Protein AF-A0A8K0CJ90-F1 (afdb_monomer)

Structure (mmCIF, N/CA/C/O backbone):
data_AF-A0A8K0CJ90-F1
#
_entry.id   AF-A0A8K0CJ90-F1
#
loop_
_atom_site.group_PDB
_atom_site.id
_atom_site.type_symbol
_atom_site.label_atom_id
_atom_site.label_alt_id
_atom_site.label_comp_id
_atom_site.label_asym_id
_atom_site.label_entity_id
_atom_site.label_seq_id
_atom_site.pdbx_PDB_ins_code
_atom_site.Cartn_x
_atom_site.Cartn_y
_atom_site.Cartn_z
_atom_site.occupancy
_atom_site.B_iso_or_equiv
_atom_site.auth_seq_id
_atom_site.auth_comp_id
_atom_site.auth_asym_id
_atom_site.auth_atom_id
_atom_site.pdbx_PDB_model_num
ATOM 1 N N . LEU A 1 1 ? 5.892 8.762 -19.521 1.00 60.66 1 LEU A N 1
ATOM 2 C CA . LEU A 1 1 ? 6.609 8.317 -18.300 1.00 60.66 1 LEU A CA 1
ATOM 3 C C . LEU A 1 1 ? 7.124 6.898 -18.487 1.00 60.66 1 LEU A C 1
ATOM 5 O O . LEU A 1 1 ? 8.320 6.717 -18.366 1.00 60.66 1 LEU A O 1
ATOM 9 N N . VAL A 1 2 ? 6.263 5.943 -18.853 1.00 70.56 2 VAL A N 1
ATOM 10 C CA . VAL A 1 2 ? 6.659 4.548 -19.134 1.00 70.56 2 VAL A CA 1
ATOM 11 C C . VAL A 1 2 ? 7.501 4.420 -20.414 1.00 70.56 2 VAL A C 1
ATOM 13 O O . VAL A 1 2 ? 8.435 3.635 -20.442 1.00 70.56 2 VAL A O 1
ATOM 16 N N . ASP A 1 3 ? 7.282 5.284 -21.410 1.00 74.56 3 ASP A N 1
ATOM 17 C CA . ASP A 1 3 ? 8.084 5.319 -22.652 1.00 74.56 3 ASP A CA 1
ATOM 18 C C . ASP A 1 3 ? 9.438 6.043 -22.508 1.00 74.56 3 ASP A C 1
ATOM 20 O O . ASP A 1 3 ? 10.061 6.432 -23.494 1.00 74.56 3 ASP A O 1
ATOM 24 N N . SER A 1 4 ? 9.888 6.302 -21.276 1.00 83.88 4 SER A N 1
ATOM 25 C CA . SER A 1 4 ? 11.214 6.885 -21.057 1.00 83.88 4 SER A CA 1
ATOM 26 C C . SER A 1 4 ? 12.299 5.873 -21.450 1.00 83.88 4 SER A C 1
ATOM 28 O O . SER A 1 4 ? 12.144 4.684 -21.143 1.00 83.88 4 SER A O 1
ATOM 30 N N . PRO A 1 5 ? 13.432 6.320 -22.028 1.00 81.94 5 PRO A N 1
ATOM 31 C CA . PRO A 1 5 ? 14.576 5.452 -22.315 1.00 81.94 5 PRO A CA 1
ATOM 32 C C . PRO A 1 5 ? 15.012 4.635 -21.094 1.00 81.94 5 PRO A C 1
ATOM 34 O O . PRO A 1 5 ? 15.301 3.451 -21.216 1.00 81.94 5 PRO A O 1
ATOM 37 N N . TYR A 1 6 ? 14.934 5.241 -19.906 1.00 82.75 6 TYR A N 1
ATOM 38 C CA . TYR A 1 6 ? 15.247 4.602 -18.628 1.00 82.75 6 TYR A CA 1
ATOM 39 C C . TYR A 1 6 ? 14.428 3.325 -18.367 1.00 82.75 6 TYR A C 1
ATOM 41 O O . TYR A 1 6 ? 14.971 2.306 -17.955 1.00 82.75 6 TYR A O 1
ATOM 49 N N . PHE A 1 7 ? 13.118 3.357 -18.627 1.00 78.50 7 PHE A N 1
ATOM 50 C CA . PHE A 1 7 ? 12.247 2.197 -18.405 1.00 78.50 7 PHE A CA 1
ATOM 51 C C . PHE A 1 7 ? 12.343 1.169 -19.533 1.00 78.50 7 PHE A C 1
ATOM 53 O O . PHE A 1 7 ? 12.128 -0.013 -19.290 1.00 78.50 7 PHE A O 1
ATOM 60 N N . SER A 1 8 ? 12.704 1.602 -20.744 1.00 81.31 8 SER A N 1
ATOM 61 C CA . SER A 1 8 ? 12.952 0.695 -21.870 1.00 81.31 8 SER A CA 1
ATOM 62 C C . SER A 1 8 ? 14.238 -0.114 -21.668 1.00 81.31 8 SER A C 1
ATOM 64 O O . SER A 1 8 ? 14.265 -1.307 -21.951 1.00 81.31 8 SER A O 1
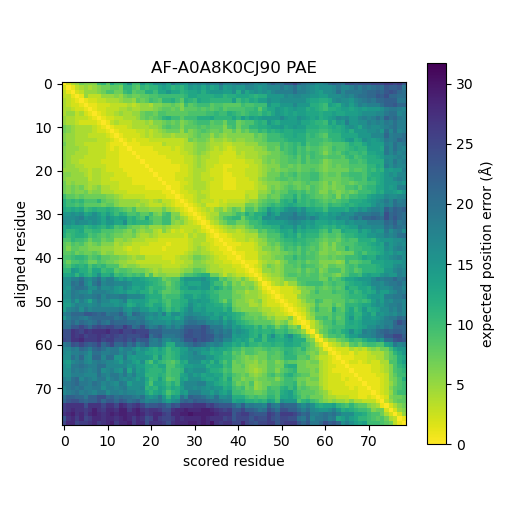ATOM 66 N N . GLU A 1 9 ? 15.286 0.521 -21.137 1.00 86.50 9 GLU A N 1
ATOM 67 C CA . GLU A 1 9 ? 16.573 -0.115 -20.827 1.00 86.50 9 GLU A CA 1
ATOM 68 C C . GLU A 1 9 ? 16.508 -1.002 -19.573 1.00 86.50 9 GLU A C 1
ATOM 70 O O . GLU A 1 9 ? 17.214 -2.003 -19.475 1.00 86.50 9 GLU A O 1
ATOM 75 N N . HIS A 1 10 ? 15.643 -0.666 -18.614 1.00 85.12 10 HIS A N 1
ATOM 76 C CA . HIS A 1 10 ? 15.490 -1.395 -17.351 1.00 85.12 10 HIS A CA 1
ATOM 77 C C . HIS A 1 10 ? 14.130 -2.078 -17.216 1.00 85.12 10 HIS A C 1
ATOM 79 O O . HIS A 1 10 ? 13.573 -2.173 -16.119 1.00 85.12 10 HIS A O 1
ATOM 85 N N . ASN A 1 11 ? 13.592 -2.573 -18.329 1.00 83.31 11 ASN A N 1
ATOM 86 C CA . ASN A 1 11 ? 12.293 -3.238 -18.340 1.00 83.31 11 ASN A CA 1
ATOM 87 C C . ASN A 1 11 ? 12.243 -4.437 -17.373 1.00 83.31 11 ASN A C 1
ATOM 89 O O . ASN A 1 11 ? 11.208 -4.702 -16.772 1.00 83.31 11 ASN A O 1
ATOM 93 N N . ASP A 1 12 ? 13.377 -5.098 -17.133 1.00 87.75 12 ASP A N 1
ATOM 94 C CA . ASP A 1 12 ? 13.493 -6.228 -16.203 1.00 87.75 12 ASP A CA 1
ATOM 95 C C . ASP A 1 12 ? 13.256 -5.846 -14.729 1.00 87.75 12 ASP A C 1
ATOM 97 O O . ASP A 1 12 ? 12.974 -6.713 -13.902 1.00 87.75 12 ASP A O 1
ATOM 101 N N . LEU A 1 13 ? 13.327 -4.554 -14.381 1.00 87.50 13 LEU A N 1
ATOM 102 C CA . LEU A 1 13 ? 13.019 -4.060 -13.034 1.00 87.50 13 LEU A CA 1
ATOM 103 C C . LEU A 1 13 ? 11.516 -3.880 -12.801 1.00 87.50 13 LEU A C 1
ATOM 105 O O . LEU A 1 13 ? 11.072 -3.851 -11.653 1.00 87.50 13 LEU A O 1
ATOM 109 N N . ILE A 1 14 ? 10.722 -3.771 -13.867 1.00 86.25 14 ILE A N 1
ATOM 110 C CA . ILE A 1 14 ? 9.282 -3.534 -13.759 1.00 86.25 14 ILE A CA 1
ATOM 111 C C . ILE A 1 14 ? 8.546 -4.738 -13.154 1.00 86.25 14 ILE A C 1
ATOM 113 O O . ILE A 1 14 ? 7.792 -4.518 -12.205 1.00 86.25 14 ILE A O 1
ATOM 117 N N . PRO A 1 15 ? 8.755 -5.995 -13.602 1.00 90.12 15 PRO A N 1
ATOM 118 C CA . PRO A 1 15 ? 8.024 -7.133 -13.052 1.00 90.12 15 PRO A CA 1
ATOM 119 C C . PRO A 1 15 ? 8.217 -7.319 -11.540 1.00 90.12 15 PRO A C 1
ATOM 121 O O . PRO A 1 15 ? 7.206 -7.436 -10.854 1.00 90.12 15 PRO A O 1
ATOM 124 N N . PRO A 1 16 ? 9.441 -7.266 -10.971 1.00 91.81 16 PRO A N 1
ATOM 125 C CA . PRO A 1 16 ? 9.629 -7.374 -9.522 1.00 91.81 16 PRO A CA 1
ATOM 126 C C . PRO A 1 16 ? 8.941 -6.259 -8.728 1.00 91.81 16 PRO A C 1
ATOM 128 O O . PRO A 1 16 ? 8.397 -6.505 -7.652 1.00 91.81 16 PRO A O 1
ATOM 131 N N . ILE A 1 17 ? 8.949 -5.029 -9.252 1.00 90.31 17 ILE A N 1
ATOM 132 C CA . ILE A 1 17 ? 8.290 -3.887 -8.609 1.00 90.31 17 ILE A CA 1
ATOM 133 C C . ILE A 1 17 ? 6.773 -4.072 -8.639 1.00 90.31 17 ILE A C 1
ATOM 135 O O . ILE A 1 17 ? 6.110 -3.911 -7.615 1.00 90.31 17 ILE A O 1
ATOM 139 N N . VAL A 1 18 ? 6.217 -4.432 -9.795 1.00 90.69 18 VAL A N 1
ATOM 140 C CA . VAL A 1 18 ? 4.780 -4.683 -9.947 1.00 90.69 18 VAL A CA 1
ATOM 141 C C . VAL A 1 18 ? 4.344 -5.823 -9.032 1.00 90.69 18 VAL A C 1
ATOM 143 O O . VAL A 1 18 ? 3.388 -5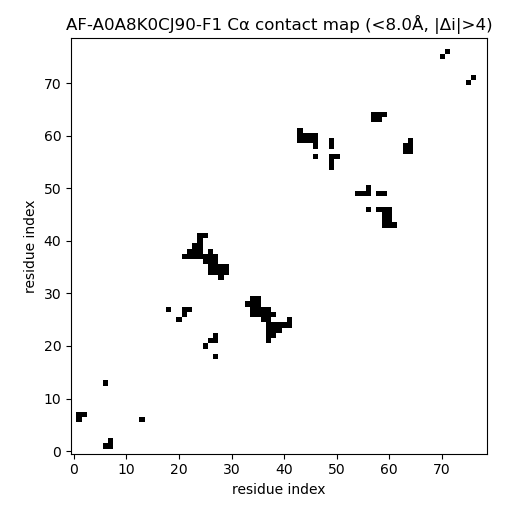.654 -8.280 1.00 90.69 18 VAL A O 1
ATOM 146 N N . ASP A 1 19 ? 5.090 -6.925 -9.017 1.00 91.62 19 ASP A N 1
ATOM 147 C CA . ASP A 1 19 ? 4.846 -8.071 -8.143 1.00 91.62 19 ASP A CA 1
ATOM 148 C C . ASP A 1 19 ? 4.823 -7.671 -6.666 1.00 91.62 19 ASP A C 1
ATOM 150 O O . ASP A 1 19 ? 3.919 -8.074 -5.934 1.00 91.62 19 ASP A O 1
ATOM 154 N N . TYR 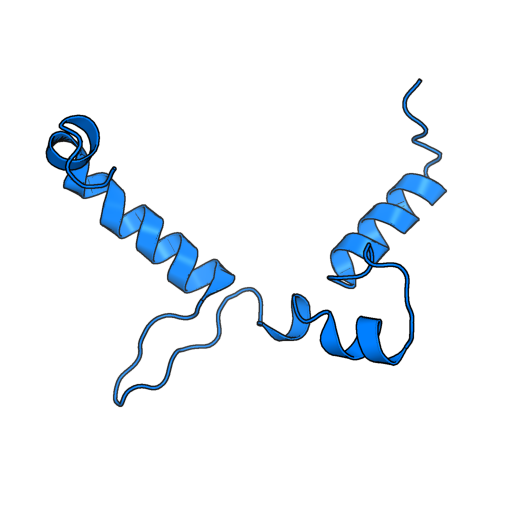A 1 20 ? 5.761 -6.826 -6.231 1.00 92.44 20 TYR A N 1
ATOM 155 C CA . TYR A 1 20 ? 5.775 -6.308 -4.867 1.00 92.44 20 TYR A CA 1
ATOM 156 C C . TYR A 1 20 ? 4.492 -5.537 -4.531 1.00 92.44 20 TYR A C 1
ATOM 158 O O . TYR A 1 20 ? 3.882 -5.785 -3.489 1.00 92.44 20 TYR A O 1
ATOM 166 N N . PHE A 1 21 ? 4.048 -4.623 -5.398 1.00 90.25 21 PHE A N 1
ATOM 167 C CA . PHE A 1 21 ? 2.812 -3.867 -5.162 1.00 90.25 21 PHE A CA 1
ATOM 168 C C . PHE A 1 21 ? 1.566 -4.758 -5.210 1.00 90.25 21 PHE A C 1
ATOM 170 O O . PHE A 1 21 ? 0.652 -4.589 -4.394 1.00 90.25 21 PHE A O 1
ATOM 177 N N . GLU A 1 22 ? 1.531 -5.724 -6.128 1.00 91.69 22 GLU A N 1
ATOM 178 C CA . GLU A 1 22 ? 0.448 -6.696 -6.222 1.00 91.69 22 GLU A CA 1
ATOM 179 C C . GLU A 1 22 ? 0.364 -7.596 -4.992 1.00 91.69 22 GLU A C 1
ATOM 181 O O . GLU A 1 22 ? -0.729 -7.809 -4.479 1.00 91.69 22 GLU A O 1
ATOM 186 N N . ASP A 1 23 ? 1.478 -8.098 -4.474 1.00 90.94 23 ASP A N 1
ATOM 187 C CA . ASP A 1 23 ? 1.466 -8.951 -3.284 1.00 90.94 23 ASP A CA 1
ATOM 188 C C . ASP A 1 23 ? 1.179 -8.152 -2.008 1.00 90.94 23 ASP A C 1
ATOM 190 O O . ASP A 1 23 ? 0.450 -8.613 -1.126 1.00 90.94 23 ASP A O 1
ATOM 194 N N . THR A 1 24 ? 1.711 -6.934 -1.916 1.00 90.56 24 THR A N 1
ATOM 195 C CA . THR A 1 24 ? 1.675 -6.153 -0.675 1.00 90.56 24 THR A CA 1
ATOM 196 C C . THR A 1 24 ? 0.350 -5.419 -0.485 1.00 90.56 24 THR A C 1
ATOM 198 O O . THR A 1 24 ? -0.200 -5.446 0.616 1.00 90.56 24 THR A O 1
ATOM 201 N N . TRP A 1 25 ? -0.189 -4.802 -1.544 1.00 86.75 25 TRP A N 1
ATOM 202 C CA . TRP A 1 25 ? -1.274 -3.818 -1.416 1.00 86.75 25 TRP A CA 1
ATOM 203 C C . TRP A 1 25 ? -2.513 -4.094 -2.274 1.00 86.75 25 TRP A C 1
ATOM 205 O O . TRP A 1 25 ? -3.614 -3.743 -1.860 1.00 86.75 25 TRP A O 1
ATOM 215 N N . ILE A 1 26 ? -2.367 -4.683 -3.467 1.00 89.44 26 ILE A N 1
ATOM 216 C CA . ILE A 1 26 ? -3.470 -4.777 -4.453 1.00 89.44 26 ILE A CA 1
ATOM 217 C C . ILE A 1 26 ? -4.124 -6.169 -4.474 1.00 89.44 26 ILE A C 1
ATOM 219 O O . ILE A 1 26 ? -5.328 -6.301 -4.682 1.00 89.44 26 ILE A O 1
ATOM 223 N N . GLY A 1 27 ? -3.332 -7.217 -4.285 1.00 89.94 27 GLY A N 1
ATOM 224 C CA . GLY A 1 27 ? -3.709 -8.613 -4.466 1.00 89.94 27 GLY A CA 1
ATOM 225 C C . GLY A 1 27 ? -3.437 -9.126 -5.885 1.00 89.94 27 GLY A C 1
ATOM 226 O O . GLY A 1 27 ? -3.969 -8.590 -6.863 1.00 89.94 27 GLY A O 1
ATOM 227 N N . ARG A 1 28 ? -2.662 -10.215 -6.009 1.00 87.31 28 ARG A N 1
ATOM 228 C CA . ARG A 1 28 ? -2.349 -10.861 -7.302 1.00 87.31 28 ARG A CA 1
ATOM 229 C C . ARG A 1 28 ? -3.616 -11.288 -8.050 1.00 87.31 28 ARG A C 1
ATOM 231 O O . ARG A 1 28 ? -4.502 -11.904 -7.438 1.00 87.31 28 ARG A O 1
ATOM 238 N N . PRO A 1 29 ? -3.700 -11.064 -9.370 1.00 86.75 29 PRO A N 1
ATOM 239 C CA . PRO A 1 29 ? -4.777 -11.602 -10.188 1.00 86.75 29 PRO A CA 1
ATOM 240 C C . PRO A 1 29 ? -4.732 -13.138 -10.185 1.00 86.75 29 PRO A C 1
ATOM 242 O O . PRO A 1 29 ? -3.747 -13.766 -10.565 1.00 86.75 29 PRO A O 1
ATOM 245 N N . GLY A 1 30 ? -5.811 -13.762 -9.717 1.00 83.25 30 GLY A N 1
ATOM 246 C CA . GLY A 1 30 ? -5.981 -15.210 -9.701 1.00 83.25 30 GLY A CA 1
ATOM 247 C C . GLY A 1 30 ? -6.795 -15.724 -10.888 1.00 83.25 30 GLY A C 1
ATOM 248 O O . GLY A 1 30 ? -7.300 -14.979 -11.731 1.00 83.25 30 GLY A O 1
ATOM 249 N N . ARG A 1 31 ? -6.972 -17.049 -10.943 1.00 81.31 31 ARG A N 1
ATOM 250 C CA . ARG A 1 31 ? -7.819 -17.691 -11.959 1.00 81.31 31 ARG A CA 1
ATOM 251 C C . ARG A 1 31 ? -9.279 -17.261 -11.758 1.00 81.31 31 ARG A C 1
ATOM 253 O O . ARG A 1 31 ? -9.767 -17.256 -10.631 1.00 81.31 31 ARG A O 1
ATOM 260 N N . ARG A 1 32 ? -9.990 -16.972 -12.857 1.00 83.62 32 ARG A N 1
ATOM 261 C CA . ARG A 1 32 ? -11.410 -16.542 -12.886 1.00 83.62 32 ARG A CA 1
ATOM 262 C C . ARG A 1 32 ? -11.683 -15.136 -12.336 1.00 83.62 32 ARG A C 1
ATOM 264 O O . ARG A 1 32 ? -12.714 -14.918 -11.707 1.00 83.62 32 ARG A O 1
ATOM 271 N N . ASN A 1 33 ? -10.784 -14.186 -12.589 1.00 77.19 33 ASN A N 1
ATOM 272 C CA . ASN A 1 33 ? -10.989 -12.769 -12.260 1.00 77.19 33 ASN A CA 1
ATOM 273 C C . ASN A 1 33 ? -11.171 -12.489 -10.751 1.00 77.19 33 ASN A C 1
ATOM 275 O O . ASN A 1 33 ? -11.726 -11.467 -10.358 1.00 77.19 33 ASN A O 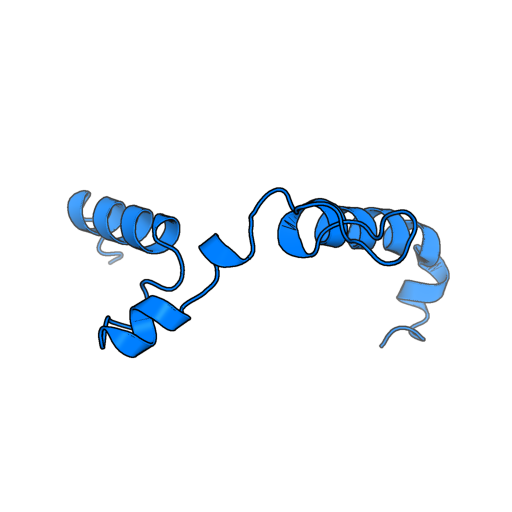1
ATOM 279 N N . LYS A 1 34 ? -10.710 -13.411 -9.894 1.00 82.56 34 LYS A N 1
ATOM 280 C CA . LYS A 1 34 ? -10.644 -13.227 -8.441 1.00 82.56 34 LYS A CA 1
ATOM 281 C C . LYS A 1 34 ? -9.215 -12.878 -8.055 1.00 82.56 34 LYS A C 1
ATOM 283 O O . LYS A 1 34 ? -8.304 -13.638 -8.377 1.00 82.56 34 LYS A O 1
ATOM 288 N N . ARG A 1 35 ? -9.018 -11.757 -7.363 1.00 86.38 35 ARG A N 1
ATOM 289 C CA . ARG A 1 35 ? -7.717 -11.402 -6.782 1.00 86.38 35 ARG A CA 1
ATOM 290 C C . ARG A 1 35 ? -7.487 -12.180 -5.487 1.00 86.38 35 ARG A C 1
ATOM 292 O O . ARG A 1 35 ? -8.435 -12.471 -4.758 1.00 86.38 35 ARG A O 1
ATOM 299 N N . ARG A 1 36 ? -6.235 -12.559 -5.229 1.00 87.31 36 ARG A N 1
ATOM 300 C CA . ARG A 1 36 ? -5.810 -13.060 -3.914 1.00 87.31 36 ARG A CA 1
ATOM 301 C C . ARG A 1 36 ? -5.798 -11.893 -2.932 1.00 87.31 36 ARG A C 1
ATOM 303 O O . ARG A 1 36 ? -5.583 -10.762 -3.351 1.00 87.31 36 ARG A O 1
ATOM 310 N N . ASN A 1 37 ? -5.995 -12.166 -1.647 1.00 86.81 37 ASN A N 1
ATOM 311 C CA . ASN A 1 37 ? -5.870 -11.115 -0.643 1.00 86.81 37 ASN A CA 1
ATOM 312 C C . ASN A 1 37 ? -4.413 -10.615 -0.594 1.00 86.81 37 ASN A C 1
ATOM 314 O O . ASN A 1 37 ? -3.512 -11.460 -0.558 1.00 86.81 37 ASN A O 1
ATOM 3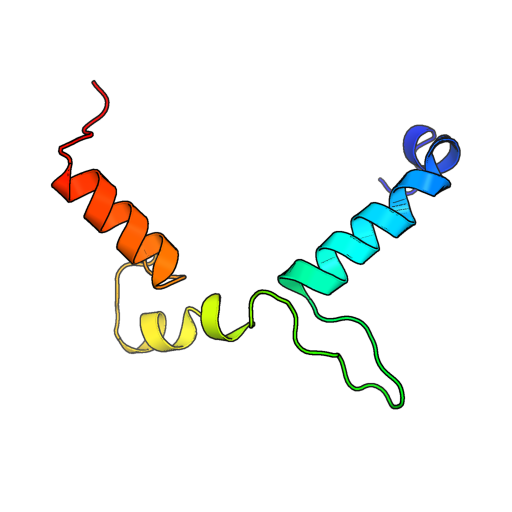18 N N . PRO A 1 38 ? -4.183 -9.291 -0.602 1.00 90.50 38 PRO A N 1
ATOM 319 C CA . PRO A 1 38 ? -2.862 -8.719 -0.357 1.00 90.50 38 PRO A CA 1
ATOM 320 C C . PRO A 1 38 ? -2.397 -8.977 1.083 1.00 90.50 38 PRO A C 1
ATOM 322 O O . PRO A 1 38 ? -3.215 -9.264 1.962 1.00 90.50 38 PRO A O 1
ATOM 325 N N . ILE A 1 39 ? -1.089 -8.835 1.328 1.00 89.06 39 ILE A N 1
ATOM 326 C CA . ILE A 1 39 ? -0.485 -8.909 2.673 1.00 89.06 39 ILE A CA 1
ATOM 327 C C . ILE A 1 39 ? -1.171 -7.925 3.624 1.00 89.06 39 ILE A C 1
ATOM 329 O O . ILE A 1 39 ? -1.467 -8.278 4.765 1.00 89.06 39 ILE A O 1
ATOM 333 N N . PHE A 1 40 ? -1.461 -6.717 3.138 1.00 83.25 40 PHE A N 1
ATOM 334 C CA . PHE A 1 40 ? -2.225 -5.717 3.867 1.00 83.25 40 PHE A CA 1
ATOM 335 C C . PHE A 1 40 ? -3.628 -5.591 3.261 1.00 83.25 40 PHE A C 1
ATOM 337 O O . PHE A 1 40 ? -3.780 -4.999 2.190 1.00 83.25 40 PHE A O 1
ATOM 344 N N . PRO A 1 41 ? -4.666 -6.142 3.918 1.00 82.06 41 PRO A N 1
ATOM 345 C CA . PRO A 1 41 ? -6.037 -6.097 3.422 1.00 82.06 41 PRO A CA 1
ATOM 346 C C . PRO A 1 41 ? -6.525 -4.665 3.204 1.00 82.06 41 PRO A C 1
ATOM 348 O O . PRO A 1 41 ? -6.206 -3.770 3.982 1.00 82.06 41 PRO A O 1
ATOM 351 N N . HIS A 1 42 ? -7.386 -4.449 2.210 1.00 78.44 42 HIS A N 1
ATOM 352 C CA . HIS A 1 42 ? -7.961 -3.123 1.951 1.00 78.44 42 HIS A CA 1
ATOM 353 C C . HIS A 1 42 ? -8.750 -2.558 3.137 1.00 78.44 42 HIS A C 1
ATOM 355 O O . HIS A 1 42 ? -8.802 -1.347 3.298 1.00 78.44 42 HIS A O 1
ATOM 361 N N . SER A 1 43 ? -9.323 -3.416 3.986 1.00 75.44 43 SER A N 1
ATOM 362 C CA . SER A 1 43 ? -9.995 -2.996 5.221 1.00 75.44 43 SER A CA 1
ATOM 363 C C . SER A 1 43 ? -9.057 -2.298 6.207 1.00 75.44 43 SER A C 1
ATOM 365 O O . SER A 1 43 ? -9.526 -1.499 7.002 1.00 75.44 43 SER A O 1
ATOM 367 N N . LEU A 1 44 ? -7.747 -2.564 6.146 1.00 72.06 44 LEU A N 1
ATOM 368 C CA . LEU A 1 44 ? -6.739 -1.883 6.963 1.00 72.06 44 LEU A CA 1
ATOM 369 C C . LEU A 1 44 ? -6.512 -0.426 6.522 1.00 72.06 44 LEU A C 1
ATOM 371 O O . LEU A 1 44 ? -6.087 0.396 7.322 1.00 72.06 44 LEU A O 1
ATOM 375 N N . TRP A 1 45 ? -6.783 -0.130 5.250 1.00 70.81 45 TRP A N 1
ATOM 376 C CA . TRP A 1 45 ? -6.606 1.182 4.615 1.00 70.81 45 TRP A CA 1
ATOM 377 C C . TRP A 1 45 ? -7.921 1.922 4.405 1.00 70.81 45 TRP A C 1
ATOM 379 O O . TRP A 1 45 ? -7.953 2.976 3.772 1.00 70.81 45 TRP A O 1
ATOM 389 N N . ASN A 1 46 ? -9.034 1.319 4.815 1.00 67.06 46 ASN A N 1
ATOM 390 C CA . ASN A 1 46 ? -10.333 1.878 4.531 1.00 67.06 46 ASN A CA 1
ATOM 391 C C . ASN A 1 46 ? -10.712 2.868 5.634 1.00 67.06 46 ASN A C 1
ATOM 393 O O . ASN A 1 46 ? -11.083 2.476 6.734 1.00 67.06 46 ASN A O 1
ATOM 397 N N . CYS A 1 47 ? -10.684 4.158 5.308 1.00 65.44 47 CYS A N 1
ATOM 398 C CA . CYS A 1 47 ? -11.141 5.233 6.185 1.00 65.44 47 CYS A CA 1
ATOM 399 C C . CYS A 1 47 ? -12.670 5.428 6.180 1.00 65.44 47 CYS A C 1
ATOM 401 O O . CYS A 1 47 ? -13.162 6.420 6.715 1.00 65.44 47 CYS A O 1
ATOM 403 N N . TYR A 1 48 ? -13.439 4.522 5.564 1.00 69.00 48 TYR A N 1
ATOM 404 C CA . TYR A 1 48 ? -14.898 4.616 5.472 1.00 69.00 48 TYR A CA 1
ATOM 405 C C . TYR A 1 48 ? -15.558 4.671 6.851 1.00 69.00 48 TYR A C 1
ATOM 407 O O . TYR A 1 48 ? -16.340 5.581 7.108 1.00 69.00 48 TYR A O 1
ATOM 415 N N . GLU A 1 49 ? -15.195 3.762 7.758 1.00 66.88 49 GLU A N 1
ATOM 416 C CA . GLU A 1 49 ? -15.709 3.772 9.136 1.00 66.88 49 GLU A CA 1
ATOM 417 C C . GLU A 1 49 ? -15.266 5.036 9.882 1.00 66.88 49 GLU A C 1
ATOM 419 O O . GLU A 1 49 ? -16.091 5.713 10.486 1.00 66.88 49 GLU A O 1
ATOM 424 N N . ALA A 1 50 ? -14.006 5.450 9.723 1.00 67.06 50 ALA A N 1
ATOM 425 C CA . ALA A 1 50 ? -13.505 6.698 10.297 1.00 67.06 50 ALA A CA 1
ATOM 426 C C . ALA A 1 50 ? -14.256 7.947 9.799 1.00 67.06 50 ALA A C 1
ATOM 428 O O . ALA A 1 50 ? -14.441 8.896 10.555 1.00 67.06 50 ALA A O 1
ATOM 429 N N . THR A 1 51 ? -14.698 7.943 8.540 1.00 68.88 51 THR A N 1
ATOM 430 C CA . THR A 1 51 ? -15.484 9.032 7.942 1.00 68.88 51 THR A CA 1
ATOM 431 C C . THR A 1 51 ? -16.913 9.045 8.483 1.00 68.88 51 THR A C 1
ATOM 433 O O . THR A 1 51 ? -17.477 10.117 8.682 1.00 68.88 51 THR A O 1
ATOM 436 N N . LEU A 1 52 ? -17.502 7.870 8.732 1.00 75.81 52 LEU A N 1
ATOM 437 C CA . LEU A 1 52 ? -18.822 7.757 9.358 1.00 75.81 52 LEU A CA 1
ATOM 438 C C . LEU A 1 52 ? -18.810 8.189 10.829 1.00 75.81 52 LEU A C 1
ATOM 440 O O . LEU A 1 52 ? -19.795 8.747 11.304 1.00 75.81 52 LEU A O 1
ATOM 444 N N . GLU A 1 53 ? -17.708 7.945 11.534 1.00 77.94 53 GLU A N 1
ATOM 445 C CA . GLU A 1 53 ? -17.545 8.260 12.958 1.00 77.94 53 GLU A CA 1
ATOM 446 C C . GLU A 1 53 ? -16.950 9.659 13.224 1.00 77.94 53 GLU A C 1
ATOM 448 O O . GLU A 1 53 ? -16.664 9.990 14.372 1.00 77.94 53 GLU A O 1
ATOM 453 N N . ASP A 1 54 ? -16.772 10.482 12.180 1.00 70.56 54 ASP A N 1
ATOM 454 C CA . ASP A 1 54 ? -16.150 11.821 12.229 1.00 70.56 54 ASP A CA 1
ATOM 455 C C . ASP A 1 54 ? -14.795 11.838 12.964 1.00 70.56 54 ASP A C 1
ATOM 457 O O . ASP A 1 54 ? -14.422 12.776 13.674 1.00 70.56 54 ASP A O 1
ATOM 461 N N . LEU A 1 55 ? -14.037 10.750 12.815 1.00 68.88 55 LEU A N 1
ATOM 462 C CA . LEU A 1 55 ? -12.741 10.619 13.453 1.00 68.88 55 LEU A CA 1
ATOM 463 C C . LEU A 1 55 ? -11.676 11.417 12.682 1.00 68.88 55 LEU A C 1
ATOM 465 O O . LEU A 1 55 ? -11.740 11.543 11.453 1.00 68.88 55 LEU A O 1
ATOM 469 N N . PRO A 1 56 ? -10.642 11.944 13.371 1.00 63.94 56 PRO A N 1
ATOM 470 C CA . PRO A 1 56 ? -9.589 12.707 12.718 1.00 63.94 56 PRO A CA 1
ATOM 471 C C . PRO A 1 56 ? -8.934 11.885 11.609 1.00 63.94 56 PRO A C 1
ATOM 473 O O . PRO A 1 56 ? -8.443 10.792 11.874 1.00 63.94 56 PRO A O 1
ATOM 476 N N . LYS A 1 57 ? -8.820 12.475 10.410 1.00 59.25 57 LYS A N 1
ATOM 477 C CA . LYS A 1 57 ? -8.294 11.912 9.138 1.00 59.25 57 LYS A CA 1
ATOM 478 C C . LYS A 1 57 ? -6.965 11.134 9.216 1.00 59.25 57 LYS A C 1
ATOM 480 O O . LYS A 1 57 ? -6.549 10.498 8.256 1.00 59.25 57 LYS A O 1
ATOM 485 N N . ILE A 1 58 ? -6.284 11.237 10.349 1.00 56.09 58 ILE A N 1
ATOM 486 C CA . ILE A 1 58 ? -4.991 10.652 10.697 1.00 56.09 58 ILE A CA 1
ATOM 487 C C . ILE A 1 58 ? -5.143 9.186 11.172 1.00 56.09 58 ILE A C 1
ATOM 489 O O . ILE A 1 58 ? -4.152 8.499 11.376 1.00 56.09 58 ILE A O 1
ATOM 493 N N . ASN A 1 59 ? -6.367 8.693 11.372 1.00 53.78 59 ASN A N 1
ATOM 494 C CA . ASN A 1 59 ? -6.657 7.323 11.811 1.00 53.78 59 ASN A CA 1
ATOM 495 C C . ASN A 1 59 ? -6.936 6.338 10.656 1.00 53.78 59 ASN A C 1
ATOM 497 O O . ASN A 1 59 ? -7.467 5.259 10.906 1.00 53.78 59 ASN A O 1
ATOM 501 N N . ASN A 1 60 ? -6.599 6.717 9.416 1.00 55.22 60 ASN A N 1
ATOM 502 C CA . ASN A 1 60 ? -6.807 5.947 8.181 1.00 55.22 60 ASN A CA 1
ATOM 503 C C . ASN A 1 60 ? -6.464 4.452 8.317 1.00 55.22 60 ASN A C 1
ATOM 505 O O . ASN A 1 60 ? -7.137 3.599 7.746 1.00 55.22 60 ASN A O 1
ATOM 509 N N . ASN A 1 61 ? -5.440 4.148 9.112 1.00 65.12 61 ASN A N 1
ATOM 510 C CA . ASN A 1 61 ? -5.100 2.804 9.533 1.00 65.12 61 ASN A CA 1
ATOM 511 C C . ASN A 1 61 ? -4.932 2.787 11.061 1.00 65.12 61 ASN A C 1
ATOM 513 O O . ASN A 1 61 ? -4.202 3.608 11.621 1.00 65.12 61 ASN A O 1
ATOM 517 N N . SER A 1 62 ? -5.565 1.832 11.747 1.00 66.19 62 SER A N 1
ATOM 518 C CA . SER A 1 62 ? -5.427 1.641 13.200 1.00 66.19 62 SER A CA 1
ATOM 519 C C . SER A 1 62 ? -3.967 1.473 13.643 1.00 66.19 62 SER A C 1
ATOM 521 O O . SER A 1 62 ? -3.612 1.864 14.753 1.00 66.19 62 SER A O 1
ATOM 523 N N . VAL A 1 63 ? -3.101 0.973 12.756 1.00 69.12 63 VAL A N 1
ATOM 524 C CA . VAL A 1 63 ? -1.649 0.874 12.961 1.00 69.12 63 VAL A CA 1
ATOM 525 C C . VAL A 1 63 ? -0.966 2.244 12.919 1.00 69.12 63 VAL A C 1
ATOM 527 O O . VAL A 1 63 ? -0.116 2.519 13.760 1.00 69.12 63 VAL A O 1
ATOM 530 N N . GLU A 1 64 ? -1.335 3.128 11.987 1.00 73.69 64 GLU A N 1
ATOM 531 C CA . GLU A 1 64 ? -0.818 4.509 11.945 1.00 73.69 64 GLU A CA 1
ATOM 532 C C . GLU A 1 64 ? -1.289 5.303 13.168 1.00 73.69 64 GLU A C 1
ATOM 534 O O . GLU A 1 64 ? -0.499 6.024 13.782 1.00 73.69 64 GLU A O 1
ATOM 539 N N . GLY A 1 65 ? -2.548 5.095 13.571 1.00 72.56 65 GLY A N 1
ATOM 540 C CA . GLY A 1 65 ? -3.090 5.603 14.828 1.00 72.56 65 GLY A CA 1
ATOM 541 C C . GLY A 1 65 ? -2.264 5.133 16.024 1.00 72.56 65 GLY A C 1
ATOM 542 O O . GLY A 1 65 ? -1.777 5.961 16.787 1.00 72.56 65 GLY A O 1
ATOM 543 N N . TRP A 1 66 ? -2.019 3.824 16.147 1.00 75.88 66 TRP A N 1
ATOM 544 C CA . TRP A 1 66 ? -1.207 3.264 17.229 1.00 75.88 66 TRP A CA 1
ATOM 545 C C . TRP A 1 66 ? 0.230 3.796 17.230 1.00 75.88 66 TRP A C 1
ATOM 547 O O . TRP A 1 66 ? 0.716 4.201 18.281 1.00 75.88 66 TRP A O 1
ATOM 557 N N . HIS A 1 67 ? 0.901 3.859 16.074 1.00 78.12 67 HIS A N 1
ATOM 558 C CA . HIS A 1 67 ? 2.253 4.415 15.978 1.00 78.12 67 HIS A CA 1
ATOM 559 C C . HIS A 1 67 ? 2.302 5.876 16.418 1.00 78.12 67 HIS A C 1
ATOM 561 O O . HIS A 1 67 ? 3.212 6.258 17.149 1.00 78.12 67 HIS A O 1
ATOM 567 N N . ARG A 1 68 ? 1.316 6.689 16.023 1.00 75.75 68 ARG A N 1
ATOM 568 C CA . ARG A 1 68 ? 1.236 8.087 16.445 1.00 75.75 68 ARG A CA 1
ATOM 569 C C . ARG A 1 68 ? 1.015 8.207 17.948 1.00 75.75 68 ARG A C 1
ATOM 571 O O . ARG A 1 68 ? 1.742 8.957 18.590 1.00 75.75 68 ARG A O 1
ATOM 578 N N . GLU A 1 69 ? 0.040 7.489 18.502 1.00 76.94 69 GLU A N 1
ATOM 579 C CA . GLU A 1 69 ? -0.223 7.490 19.947 1.00 76.94 69 GLU A CA 1
ATOM 580 C C . GLU A 1 69 ? 1.011 7.013 20.723 1.00 76.94 69 GLU A C 1
ATOM 582 O O . GLU A 1 69 ? 1.408 7.628 21.707 1.00 76.94 69 GLU A O 1
ATOM 587 N N . PHE A 1 70 ? 1.695 5.978 20.236 1.00 80.06 70 PHE A N 1
ATOM 588 C CA . PHE A 1 70 ? 2.946 5.493 20.808 1.00 80.06 70 PHE A CA 1
ATOM 589 C C . PHE A 1 70 ? 4.063 6.548 20.753 1.00 80.06 70 PHE A C 1
ATOM 591 O O . PHE A 1 70 ? 4.728 6.792 21.758 1.00 80.06 70 PHE A O 1
ATOM 598 N N . SER A 1 71 ? 4.253 7.231 19.620 1.00 81.56 71 SER A N 1
ATOM 599 C CA . SER A 1 71 ? 5.221 8.331 19.501 1.00 81.56 71 SER A CA 1
ATOM 600 C C . SER A 1 71 ? 4.881 9.524 20.400 1.00 81.56 71 SER A C 1
ATOM 602 O O . SER A 1 71 ? 5.790 10.126 20.974 1.00 81.56 71 SER A O 1
ATOM 604 N N . GLN A 1 72 ? 3.594 9.851 20.553 1.00 79.31 72 GLN A N 1
ATOM 605 C CA . GLN A 1 72 ? 3.128 10.891 21.476 1.00 79.31 72 GLN A CA 1
ATOM 606 C C . GLN A 1 72 ? 3.380 10.499 22.937 1.00 79.31 72 GLN A C 1
ATOM 608 O O . GLN A 1 72 ? 3.895 11.311 23.702 1.00 79.31 72 GLN 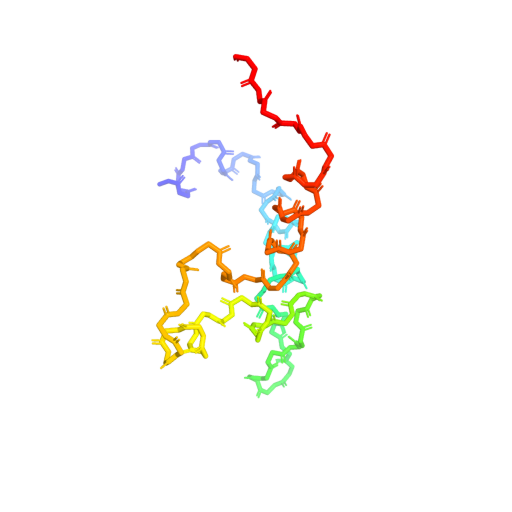A O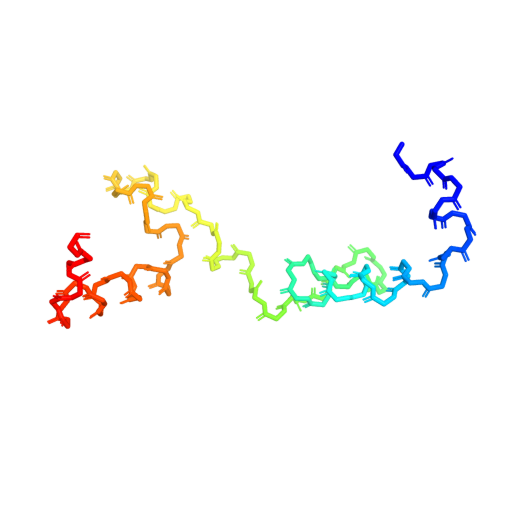 1
ATOM 613 N N . LEU A 1 73 ? 3.087 9.250 23.314 1.00 82.31 73 LEU A N 1
ATOM 614 C CA . LEU A 1 73 ? 3.345 8.713 24.654 1.00 82.31 73 LEU A CA 1
ATOM 615 C C . LEU A 1 73 ? 4.831 8.729 25.014 1.00 82.31 73 LEU A C 1
ATOM 617 O O . LEU A 1 73 ? 5.184 9.009 26.157 1.00 82.31 73 LEU A O 1
ATOM 621 N N . LEU A 1 74 ? 5.708 8.457 24.046 1.00 81.25 74 LEU A N 1
ATOM 622 C CA . LEU A 1 74 ? 7.156 8.524 24.240 1.00 81.25 74 LEU A CA 1
ATOM 623 C C . LEU A 1 74 ? 7.709 9.959 24.264 1.00 81.25 74 LEU A C 1
ATOM 625 O O . LEU A 1 74 ? 8.916 10.137 24.411 1.00 81.25 74 LEU A O 1
ATOM 629 N N . GLY A 1 75 ? 6.856 10.983 24.144 1.00 65.81 75 GLY A N 1
ATOM 630 C CA . GLY A 1 75 ? 7.265 12.381 24.256 1.00 65.81 75 GLY A CA 1
ATOM 631 C C . GLY A 1 75 ? 8.199 12.835 23.137 1.00 65.81 75 GLY A C 1
ATOM 632 O O . GLY A 1 75 ? 8.941 13.797 23.319 1.00 65.81 75 GLY A O 1
ATOM 633 N N . ALA A 1 76 ? 8.174 12.171 21.978 1.00 60.34 76 ALA A N 1
ATOM 634 C CA . ALA A 1 76 ? 8.949 12.581 20.814 1.00 60.34 76 ALA A CA 1
ATOM 635 C C . ALA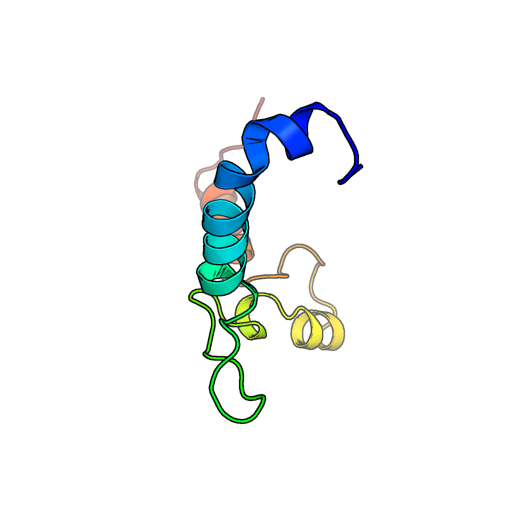 A 1 76 ? 8.302 13.808 20.141 1.00 60.34 76 ALA A C 1
ATOM 637 O O . ALA A 1 76 ? 7.912 13.760 18.975 1.00 60.34 76 ALA A O 1
ATOM 638 N N . SER A 1 77 ? 8.176 14.927 20.865 1.00 54.19 77 SER A N 1
ATOM 639 C CA . SER A 1 77 ? 8.101 16.225 20.203 1.00 54.19 77 SER A CA 1
ATOM 640 C C . SER A 1 77 ? 9.487 16.479 19.621 1.00 54.19 77 SER A C 1
ATOM 642 O O . SER A 1 77 ? 10.447 16.672 20.369 1.00 54.19 77 SER A O 1
ATOM 644 N N . HIS A 1 78 ? 9.614 16.410 18.298 1.00 56.47 78 HIS A N 1
ATOM 645 C CA . HIS A 1 78 ? 10.812 16.928 17.646 1.00 56.47 78 HIS A CA 1
ATOM 646 C C . HIS A 1 78 ? 11.010 18.397 18.076 1.00 56.47 78 HIS A C 1
ATOM 648 O O . HIS A 1 78 ? 10.015 19.130 18.088 1.00 56.47 78 HIS A O 1
ATOM 654 N N . PRO A 1 79 ? 12.230 18.810 18.468 1.00 54.00 79 PRO A N 1
ATOM 655 C CA . PRO A 1 79 ? 12.553 20.221 18.665 1.00 54.00 79 PRO A CA 1
ATOM 656 C C . PRO A 1 79 ? 12.459 21.017 17.358 1.00 54.00 79 PRO A C 1
ATOM 658 O O . PRO A 1 79 ? 12.617 20.407 16.272 1.00 54.00 79 PRO A O 1
#

Sequence (79 aa):
LVDSPYFSEHN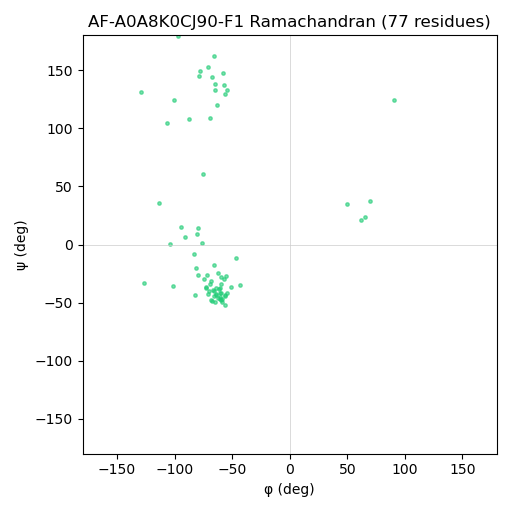DLIPPIVDYFEDTWIGRPGRRNKRRNPIFPHSLWNCYEATLEDLPKINNNSVEGWHREFSQLLGASHP

Foldseek 3Di:
DCPDPVCVVVVVVVVVVVVCCCQAPNAPQDPPRDGHAHPQHVVQQDCPVVVVVVHPPQVSGVVSVVVVVVCVVVVPPPD

Mean predicted aligned error: 10.79 Å

pLDDT: mean 77.54, std 10.86, range [53.78, 92.44]

Solvent-accessible surface area (backbone atoms only — not comparable to full-atom values): 4698 Å² total; per-residue (Å²): 118,74,86,34,68,70,45,66,78,42,49,82,56,47,60,63,53,49,49,50,47,24,44,43,58,69,17,45,85,40,86,88,87,40,61,43,83,21,78,47,49,65,78,55,64,47,42,62,65,41,62,76,67,73,46,67,85,71,49,38,25,70,64,56,34,47,52,49,53,49,42,58,73,69,61,68,71,79,130

Organism: Ignelater luminosus (NCBI:txid2038154)

Radius of gyration: 18.47 Å; Cα contacts (8 Å, |Δi|>4): 61; chains: 1; bounding box: 35×38×47 Å

Secondary structure (DSSP, 8-state):
-TTSHHHHHTGGGHHHHHHHHIIIII--B-TTSPBPPPSS-GGGS--HHHHHTT--GGGSSHHHHHHHHHHHHTT----